Protein AF-A0A160PRC2-F1 (afdb_monomer_lite)

Structure (mmCIF, N/CA/C/O backbone):
data_AF-A0A160PRC2-F1
#
_entry.id   AF-A0A160PRC2-F1
#
loop_
_atom_site.group_PDB
_atom_site.id
_atom_site.type_symbol
_atom_site.label_atom_id
_atom_site.label_alt_id
_atom_site.label_comp_id
_atom_site.label_asym_id
_atom_site.label_entity_id
_atom_site.label_seq_id
_atom_site.pdbx_PDB_ins_code
_atom_site.Cartn_x
_atom_site.Cartn_y
_atom_site.Cartn_z
_atom_site.occupancy
_atom_site.B_iso_or_equiv
_atom_site.auth_seq_id
_atom_site.auth_comp_id
_atom_site.auth_asym_id
_atom_site.auth_atom_id
_atom_site.pdbx_PDB_model_num
ATOM 1 N N . MET A 1 1 ? -12.276 5.917 0.630 1.00 91.00 1 MET A N 1
ATOM 2 C CA . MET A 1 1 ? -12.049 7.249 0.018 1.00 91.00 1 MET A CA 1
ATOM 3 C C . MET A 1 1 ? -10.569 7.414 -0.283 1.00 91.00 1 MET A C 1
ATOM 5 O O . MET A 1 1 ? -9.776 7.022 0.556 1.00 91.00 1 MET A O 1
ATOM 9 N N . ARG A 1 2 ? -10.186 8.000 -1.427 1.00 90.94 2 ARG A N 1
ATOM 10 C CA . ARG A 1 2 ? -8.771 8.181 -1.804 1.00 90.94 2 ARG A CA 1
ATOM 11 C C . ARG A 1 2 ? -8.332 9.647 -1.781 1.00 90.94 2 ARG A C 1
ATOM 13 O O . ARG A 1 2 ? -8.979 10.480 -2.414 1.00 90.94 2 ARG A O 1
ATOM 20 N N . PHE A 1 3 ? -7.196 9.934 -1.147 1.00 89.31 3 PHE A N 1
ATOM 21 C CA . PHE A 1 3 ? -6.529 11.240 -1.146 1.00 89.31 3 PHE A CA 1
ATOM 22 C C . PHE A 1 3 ? -5.232 11.194 -1.960 1.00 89.31 3 PHE A C 1
ATOM 24 O O . PHE A 1 3 ? -4.475 10.226 -1.913 1.00 89.31 3 PHE A O 1
ATOM 31 N N . ASN A 1 4 ? -4.969 12.262 -2.716 1.00 85.81 4 ASN A N 1
ATOM 32 C CA . ASN A 1 4 ? -3.775 12.396 -3.552 1.00 85.81 4 ASN A CA 1
ATOM 33 C C . ASN A 1 4 ? -2.859 13.487 -2.985 1.00 85.81 4 ASN A C 1
ATOM 35 O O . ASN A 1 4 ? -2.924 14.635 -3.427 1.00 85.81 4 ASN A O 1
ATOM 39 N N . LEU A 1 5 ? -2.000 13.127 -2.032 1.00 80.31 5 LEU A N 1
ATOM 40 C CA . LEU A 1 5 ? -1.108 14.077 -1.355 1.00 80.31 5 LEU A CA 1
ATOM 41 C C . LEU A 1 5 ? 0.121 14.414 -2.207 1.00 80.31 5 LEU A C 1
ATOM 43 O O . LEU A 1 5 ? 0.440 15.584 -2.395 1.00 80.31 5 LEU A O 1
ATOM 47 N N . LYS A 1 6 ? 0.684 13.425 -2.913 1.00 66.88 6 LYS A N 1
ATOM 48 C CA . LYS A 1 6 ? 1.825 13.619 -3.833 1.00 66.88 6 LYS A CA 1
ATOM 49 C C . LYS A 1 6 ? 1.570 14.621 -4.973 1.00 66.88 6 LYS A C 1
ATOM 51 O O . LYS A 1 6 ? 2.491 15.029 -5.676 1.00 66.88 6 LYS A O 1
ATOM 56 N N . ARG A 1 7 ? 0.310 14.978 -5.238 1.00 62.06 7 ARG A N 1
ATOM 57 C CA . ARG A 1 7 ? -0.073 15.885 -6.335 1.00 62.06 7 ARG A CA 1
ATOM 58 C C . ARG A 1 7 ? -0.487 17.277 -5.857 1.00 62.06 7 ARG A C 1
ATOM 60 O O . ARG A 1 7 ? -1.043 18.022 -6.659 1.00 62.06 7 ARG A O 1
ATOM 67 N N . GLY A 1 8 ? -0.219 17.625 -4.596 1.00 53.12 8 GLY A N 1
ATOM 68 C CA . GLY A 1 8 ? -0.554 18.942 -4.047 1.00 53.12 8 GLY A CA 1
ATOM 69 C C . GLY A 1 8 ? -2.063 19.171 -3.935 1.00 53.12 8 GLY A C 1
ATOM 70 O O . GLY A 1 8 ? -2.538 20.276 -4.190 1.00 53.12 8 GLY A O 1
ATOM 71 N N . GLY A 1 9 ? -2.830 18.119 -3.623 1.00 53.28 9 GLY A N 1
ATOM 72 C CA . GLY A 1 9 ? -4.262 18.240 -3.358 1.00 53.28 9 GLY A CA 1
ATOM 73 C C . GLY A 1 9 ? -4.510 19.188 -2.185 1.00 53.28 9 GLY A C 1
ATOM 74 O O . GLY A 1 9 ? -3.914 19.036 -1.128 1.00 53.28 9 GLY A O 1
ATOM 75 N N . SER A 1 10 ? -5.387 20.168 -2.383 1.00 46.59 10 SER A N 1
ATOM 76 C CA . SER A 1 10 ? -5.630 21.321 -1.506 1.00 46.59 10 SER A CA 1
ATOM 77 C C . SER A 1 10 ? -6.366 21.022 -0.190 1.00 46.59 10 SER A C 1
ATOM 79 O O . SER A 1 10 ? -6.935 21.941 0.391 1.00 46.59 10 SER A O 1
ATOM 81 N N . ALA A 1 11 ? -6.429 19.764 0.243 1.00 55.97 11 ALA A N 1
ATOM 82 C CA . ALA A 1 11 ? -7.009 19.404 1.532 1.00 55.97 11 ALA A CA 1
ATOM 83 C C . ALA A 1 11 ? -5.885 19.420 2.569 1.00 55.97 11 ALA A C 1
ATOM 85 O O . ALA A 1 11 ? -4.895 18.705 2.407 1.00 55.97 11 ALA A O 1
ATOM 86 N N . GLY A 1 12 ? -6.016 20.258 3.597 1.00 66.38 12 GLY A N 1
ATOM 87 C CA . GLY A 1 12 ? -5.079 20.239 4.716 1.00 66.38 12 GLY A CA 1
ATOM 88 C C . GLY A 1 12 ? -5.123 18.894 5.447 1.00 66.38 12 GLY A C 1
ATOM 89 O O . GLY A 1 12 ? -6.077 18.128 5.313 1.00 66.38 12 GLY A O 1
ATOM 90 N N . LEU A 1 13 ? -4.099 18.621 6.253 1.00 69.31 13 LEU A N 1
ATOM 91 C CA . LEU A 1 13 ? -4.059 17.482 7.181 1.00 69.31 13 LEU A CA 1
ATOM 92 C C . LEU A 1 13 ? -5.339 17.382 8.038 1.00 69.31 13 LEU A C 1
ATOM 94 O O . LEU A 1 13 ? -5.906 16.300 8.179 1.00 69.31 13 LEU A O 1
ATOM 98 N N . ASP A 1 14 ? -5.846 18.524 8.507 1.00 71.69 14 ASP A N 1
ATOM 99 C CA . ASP A 1 14 ? -7.080 18.610 9.299 1.00 71.69 14 ASP A CA 1
ATOM 100 C C . ASP A 1 14 ? -8.332 18.199 8.499 1.00 71.69 14 ASP A C 1
ATOM 102 O O . ASP A 1 14 ? -9.224 17.518 9.016 1.00 71.69 14 ASP A O 1
ATOM 106 N N . ASP A 1 15 ? -8.397 18.571 7.215 1.00 84.12 15 ASP A N 1
ATOM 107 C CA . ASP A 1 15 ? -9.493 18.168 6.328 1.00 84.12 15 ASP A CA 1
ATOM 108 C C . ASP A 1 15 ? -9.444 16.663 6.051 1.00 84.12 15 ASP A C 1
ATOM 110 O O . ASP A 1 15 ? -10.489 16.011 5.985 1.00 84.12 15 ASP A O 1
ATOM 114 N N . LEU A 1 16 ? -8.235 16.107 5.905 1.00 86.88 16 LEU A N 1
ATOM 115 C CA . LEU A 1 16 ? -8.024 14.675 5.718 1.00 86.88 16 LEU A CA 1
ATOM 116 C C . LEU A 1 16 ? -8.547 13.887 6.918 1.00 86.88 16 LEU A C 1
ATOM 118 O O . LEU A 1 16 ? -9.334 12.961 6.725 1.00 86.88 16 LEU A O 1
ATOM 122 N N . GLU A 1 17 ? -8.165 14.266 8.139 1.00 90.38 17 GLU A N 1
ATOM 123 C CA . GLU A 1 17 ? -8.609 13.566 9.343 1.00 90.38 17 GLU A CA 1
ATOM 124 C C . GLU A 1 17 ? -10.132 13.642 9.514 1.00 90.38 17 GLU A C 1
ATOM 126 O O . GLU A 1 17 ? -10.803 12.613 9.649 1.00 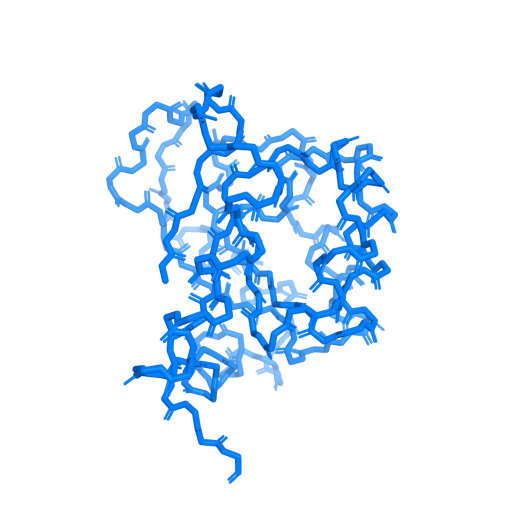90.38 17 GLU A O 1
ATOM 131 N N . SER A 1 18 ? -10.691 14.854 9.467 1.00 92.06 18 SER A N 1
ATOM 132 C CA . SER A 1 18 ? -12.126 15.084 9.657 1.00 92.06 18 SER A CA 1
ATOM 133 C C . SER A 1 18 ? -12.965 14.311 8.635 1.00 92.06 18 SER A C 1
ATOM 135 O O . SER A 1 18 ? -13.944 13.641 8.984 1.00 92.06 18 SER A O 1
ATOM 137 N N . LEU A 1 19 ? -12.558 14.344 7.362 1.00 93.00 19 LEU A N 1
ATOM 138 C CA . LEU A 1 19 ? -13.275 13.663 6.292 1.00 93.00 19 LEU A CA 1
ATOM 139 C C . LEU A 1 19 ? -13.122 12.140 6.372 1.00 93.00 19 LEU A C 1
ATOM 141 O O . LEU A 1 19 ? -14.112 11.432 6.177 1.00 93.00 19 LEU A O 1
ATOM 145 N N . ALA A 1 20 ? -11.924 11.642 6.694 1.00 94.00 20 ALA A N 1
ATOM 146 C CA . ALA A 1 20 ? -11.665 10.219 6.896 1.00 94.00 20 ALA A CA 1
ATOM 147 C C . ALA A 1 20 ? -12.566 9.637 7.991 1.00 94.00 20 ALA A C 1
ATOM 149 O O . ALA A 1 20 ? -13.265 8.653 7.748 1.00 94.00 20 ALA A O 1
ATOM 150 N N . ARG A 1 21 ? -12.611 10.281 9.167 1.00 94.88 21 ARG A N 1
ATOM 151 C CA . ARG A 1 21 ? -13.462 9.847 10.287 1.00 94.88 21 ARG A CA 1
ATOM 152 C C . ARG A 1 21 ? -14.934 9.866 9.908 1.00 94.88 21 ARG A C 1
ATOM 154 O O . ARG A 1 21 ? -15.618 8.860 10.038 1.00 94.88 21 ARG A O 1
ATOM 161 N N . ARG A 1 22 ? -15.409 10.980 9.347 1.00 95.44 22 ARG A N 1
ATOM 162 C CA . ARG A 1 22 ? -16.820 11.125 8.977 1.00 95.44 22 ARG A CA 1
ATOM 163 C C . ARG A 1 22 ? -17.268 10.083 7.952 1.00 95.44 22 ARG A C 1
ATOM 165 O O . ARG A 1 22 ? -18.389 9.589 8.033 1.00 95.44 22 ARG A O 1
ATOM 172 N N . VAL A 1 23 ? -16.436 9.775 6.960 1.00 94.94 23 VAL A N 1
ATOM 173 C CA . VAL A 1 23 ? -16.774 8.777 5.938 1.00 94.94 23 VAL A CA 1
ATOM 174 C C . VAL A 1 23 ? -16.711 7.360 6.485 1.00 94.94 23 VAL A C 1
ATOM 176 O O . VAL A 1 23 ? -17.571 6.548 6.142 1.00 94.94 23 VAL A O 1
ATOM 179 N N . HIS A 1 24 ? -15.767 7.084 7.377 1.00 95.19 24 HIS A N 1
ATOM 180 C CA . HIS A 1 24 ? -15.754 5.827 8.100 1.00 95.19 24 HIS A CA 1
ATOM 181 C C . HIS A 1 24 ? -17.015 5.664 8.970 1.00 95.19 24 HIS A C 1
ATOM 183 O O . HIS A 1 24 ? -17.685 4.644 8.877 1.00 95.19 24 HIS A O 1
ATOM 189 N N . ASP A 1 25 ? -17.419 6.685 9.727 1.00 95.38 25 ASP A N 1
ATOM 190 C CA . ASP A 1 25 ? -18.610 6.623 10.588 1.00 95.38 25 ASP A CA 1
ATOM 191 C C . ASP A 1 25 ? -19.916 6.445 9.795 1.00 95.38 25 ASP A C 1
ATOM 193 O O . ASP A 1 25 ? -20.841 5.774 10.248 1.00 95.38 25 ASP A O 1
ATOM 197 N N . LEU A 1 26 ? -20.013 7.052 8.607 1.00 96.31 26 LEU A N 1
ATOM 198 C CA . LEU A 1 26 ? -21.226 7.005 7.784 1.00 96.31 26 LEU A CA 1
ATOM 199 C C . LEU A 1 26 ? -21.335 5.750 6.913 1.00 96.31 26 LEU A C 1
ATOM 201 O O . LEU A 1 26 ? -22.449 5.313 6.629 1.00 96.31 26 LEU A O 1
ATOM 205 N N . ALA A 1 27 ? -20.210 5.227 6.425 1.00 94.25 27 ALA A N 1
ATOM 206 C CA . ALA A 1 27 ? -20.198 4.201 5.383 1.00 94.25 27 ALA A CA 1
ATOM 207 C C . ALA A 1 27 ? -19.228 3.039 5.648 1.00 94.25 27 ALA A C 1
ATOM 209 O O . ALA A 1 27 ? -19.180 2.106 4.849 1.00 94.25 27 ALA A O 1
ATOM 210 N N . GLY A 1 28 ? -18.439 3.089 6.724 1.00 93.88 28 GLY A N 1
ATOM 211 C CA . GLY A 1 28 ? -17.406 2.096 7.029 1.00 93.88 28 GLY A CA 1
ATOM 212 C C . GLY A 1 28 ? -16.254 2.081 6.024 1.00 93.88 28 GLY A C 1
ATOM 213 O O . GLY A 1 28 ? -15.560 1.080 5.913 1.00 93.88 28 GLY A O 1
ATOM 214 N N . TRP A 1 29 ? -16.072 3.140 5.229 1.00 95.06 29 TRP A N 1
ATOM 215 C CA . TRP A 1 29 ? -15.035 3.158 4.197 1.00 95.06 29 TRP A CA 1
ATOM 216 C C . TRP A 1 29 ? -13.678 3.548 4.775 1.00 95.06 29 TRP A C 1
ATOM 218 O O . TRP A 1 29 ? -13.564 4.517 5.526 1.00 95.06 29 TRP A O 1
ATOM 228 N N . HIS A 1 30 ? -12.635 2.860 4.324 1.00 95.62 30 HIS A N 1
ATOM 229 C CA . HIS A 1 30 ? -11.249 3.185 4.636 1.00 95.62 30 HIS A CA 1
ATOM 230 C C . HIS A 1 30 ? -10.752 4.431 3.902 1.00 95.62 30 HIS A C 1
ATOM 232 O O . HIS A 1 30 ? -11.290 4.850 2.870 1.00 95.62 30 HIS A O 1
ATOM 238 N N . THR A 1 31 ? -9.655 4.982 4.403 1.00 95.69 31 THR A N 1
ATOM 239 C CA . THR A 1 31 ? -8.870 6.026 3.748 1.00 95.69 31 THR A CA 1
ATOM 240 C C . THR A 1 31 ? -7.725 5.401 2.956 1.00 95.69 31 THR A C 1
ATOM 242 O O . THR A 1 31 ? -6.992 4.551 3.443 1.00 95.69 31 THR A O 1
ATOM 245 N N . GLU A 1 32 ? -7.557 5.816 1.711 1.00 96.19 32 GLU A N 1
ATOM 246 C CA . GLU A 1 32 ? -6.485 5.376 0.821 1.00 96.19 32 GLU A CA 1
ATOM 247 C C . GLU A 1 32 ? -5.606 6.567 0.452 1.00 96.19 32 GLU A C 1
ATOM 249 O O . GLU A 1 32 ? -6.118 7.626 0.076 1.00 96.19 32 GLU A O 1
ATOM 254 N N . LEU A 1 33 ? -4.290 6.402 0.557 1.00 94.75 33 LEU A N 1
ATOM 255 C CA . LEU A 1 33 ? -3.324 7.476 0.370 1.00 94.75 33 LEU A CA 1
ATOM 256 C C . LEU A 1 33 ? -2.397 7.191 -0.804 1.00 94.75 33 LEU A C 1
ATOM 258 O O . LEU A 1 33 ? -1.600 6.254 -0.786 1.00 94.75 33 LEU A O 1
ATOM 262 N N . TYR A 1 34 ? -2.440 8.089 -1.785 1.00 92.88 34 TYR A N 1
ATOM 263 C CA . TYR A 1 34 ? -1.387 8.240 -2.778 1.00 92.88 34 TYR A CA 1
ATOM 264 C C . TYR A 1 34 ? -0.404 9.318 -2.299 1.00 92.88 34 TYR A C 1
ATOM 266 O O . TYR A 1 34 ? -0.634 10.523 -2.475 1.00 92.88 34 TYR A O 1
ATOM 274 N N . VAL A 1 35 ? 0.680 8.874 -1.664 1.00 91.00 35 VAL A N 1
ATOM 275 C CA . VAL A 1 35 ? 1.679 9.710 -0.984 1.00 91.00 35 VAL A CA 1
ATOM 276 C C . VAL A 1 35 ? 3.089 9.181 -1.252 1.00 91.00 35 VAL A C 1
ATOM 278 O O . VAL A 1 35 ? 3.275 7.996 -1.524 1.00 91.00 35 VAL A O 1
ATOM 281 N N . ASP A 1 36 ? 4.081 10.068 -1.234 1.00 91.75 36 ASP A N 1
ATOM 282 C CA . ASP A 1 36 ? 5.487 9.672 -1.238 1.00 91.75 36 ASP A CA 1
ATOM 283 C C . ASP A 1 36 ? 5.903 9.304 0.191 1.00 91.75 36 ASP A C 1
ATOM 285 O O . ASP A 1 36 ? 5.695 10.097 1.106 1.00 91.75 36 ASP A O 1
ATOM 289 N N . ALA A 1 37 ? 6.477 8.118 0.412 1.00 90.81 37 ALA A N 1
ATOM 290 C CA . ALA A 1 37 ? 6.735 7.639 1.769 1.00 90.81 37 ALA A CA 1
ATOM 291 C C . ALA A 1 37 ? 7.675 8.543 2.585 1.00 90.81 37 ALA A C 1
ATOM 293 O O . ALA A 1 37 ? 7.671 8.477 3.810 1.00 90.81 37 ALA A O 1
ATOM 294 N N . ARG A 1 38 ? 8.455 9.407 1.927 1.00 92.69 38 ARG A N 1
ATOM 295 C CA . ARG A 1 38 ? 9.309 10.404 2.593 1.00 92.69 38 ARG A CA 1
ATOM 296 C C . ARG A 1 38 ? 8.520 11.460 3.370 1.00 92.69 38 ARG A C 1
ATOM 298 O O . ARG A 1 38 ? 9.089 12.119 4.226 1.00 92.69 38 ARG A O 1
ATOM 305 N N . GLU A 1 39 ? 7.233 11.620 3.074 1.00 91.50 39 GLU A N 1
ATOM 306 C CA . GLU A 1 39 ? 6.333 12.548 3.766 1.00 91.50 39 GLU A CA 1
ATOM 307 C C . GLU A 1 39 ? 5.603 11.877 4.948 1.00 91.50 39 GLU A C 1
ATOM 309 O O . GLU A 1 39 ? 4.890 12.545 5.690 1.00 91.50 39 GLU A O 1
ATOM 314 N N . LEU A 1 40 ? 5.751 10.558 5.148 1.00 92.88 40 LEU A N 1
ATOM 315 C CA . LEU A 1 40 ? 4.964 9.819 6.145 1.00 92.88 40 LEU A CA 1
ATOM 316 C C . LEU A 1 40 ? 5.322 10.161 7.591 1.00 92.88 40 LEU A C 1
ATOM 318 O O . LEU A 1 40 ? 4.437 10.074 8.437 1.00 92.88 40 LEU A O 1
ATOM 322 N N . ASP A 1 41 ? 6.563 10.569 7.872 1.00 91.62 41 ASP A N 1
ATOM 323 C CA . ASP A 1 41 ? 6.989 10.934 9.231 1.00 91.62 41 ASP A CA 1
ATOM 324 C C . ASP A 1 41 ? 6.115 12.063 9.812 1.00 91.62 41 ASP A C 1
ATOM 326 O O . ASP A 1 41 ? 5.754 12.041 10.986 1.00 91.62 41 ASP A O 1
ATOM 330 N N . GLU A 1 42 ? 5.717 13.032 8.982 1.00 89.62 42 GLU A N 1
ATOM 331 C CA . GLU A 1 42 ? 4.867 14.154 9.403 1.00 89.62 42 GLU A CA 1
ATOM 332 C C . GLU A 1 42 ? 3.399 13.744 9.597 1.00 89.62 42 GLU A C 1
ATOM 334 O O . GLU A 1 42 ? 2.670 14.371 10.365 1.00 89.62 42 GLU A O 1
ATOM 339 N N . LEU A 1 43 ? 2.960 12.684 8.912 1.00 90.94 43 LEU A N 1
ATOM 340 C CA . LEU A 1 43 ? 1.576 12.205 8.929 1.00 90.94 43 LEU A CA 1
ATOM 341 C C . LEU A 1 43 ? 1.345 11.100 9.971 1.00 90.94 43 LEU A C 1
ATOM 343 O O . LEU A 1 43 ? 0.195 10.795 10.285 1.00 90.94 43 LEU A O 1
ATOM 347 N N . GLU A 1 44 ? 2.411 10.495 10.500 1.00 93.25 44 GLU A N 1
ATOM 348 C CA . GLU A 1 44 ? 2.377 9.229 11.239 1.00 93.25 44 GLU A CA 1
ATOM 349 C C . GLU A 1 44 ? 1.336 9.210 12.365 1.00 93.25 44 GLU A C 1
ATOM 351 O O . GLU A 1 44 ? 0.460 8.344 12.390 1.00 93.25 44 GLU A O 1
ATOM 356 N N . SER A 1 45 ? 1.366 10.213 13.245 1.00 93.75 45 SER A N 1
ATOM 357 C CA . SER A 1 45 ? 0.439 10.314 14.380 1.00 93.75 45 SER A CA 1
ATOM 358 C C . SER A 1 45 ? -1.025 10.400 13.944 1.00 93.75 45 SER A C 1
ATOM 360 O O . SER A 1 45 ? -1.898 9.782 14.556 1.00 93.75 45 SER A O 1
ATOM 362 N N . THR A 1 46 ? -1.292 11.129 12.858 1.00 93.00 46 THR A N 1
ATOM 363 C CA . THR A 1 46 ? -2.638 11.275 12.302 1.00 93.00 46 THR A CA 1
ATOM 364 C C . THR A 1 46 ? -3.095 9.945 11.721 1.00 93.00 46 THR A C 1
ATOM 366 O O . THR A 1 46 ? -4.175 9.474 12.069 1.00 93.00 46 THR A O 1
ATOM 369 N N . LEU A 1 47 ? -2.264 9.303 10.893 1.00 95.12 47 LEU A N 1
ATOM 370 C CA . LEU A 1 47 ? -2.617 8.061 10.203 1.00 95.12 47 LEU A CA 1
ATOM 371 C C . LEU A 1 47 ? -2.867 6.902 11.166 1.00 95.12 47 LEU A C 1
ATOM 373 O O . LEU A 1 47 ? -3.827 6.164 10.965 1.00 95.12 47 LEU A O 1
ATOM 377 N N . ILE A 1 48 ? -2.068 6.784 12.228 1.00 96.12 48 ILE A N 1
ATOM 378 C CA . ILE A 1 48 ? -2.264 5.773 13.281 1.00 96.12 48 ILE A CA 1
ATOM 379 C C . ILE A 1 48 ? -3.593 5.987 14.021 1.00 96.12 48 ILE A C 1
ATOM 381 O O . ILE A 1 48 ? -4.227 5.032 14.459 1.00 96.12 48 ILE A O 1
ATOM 385 N N .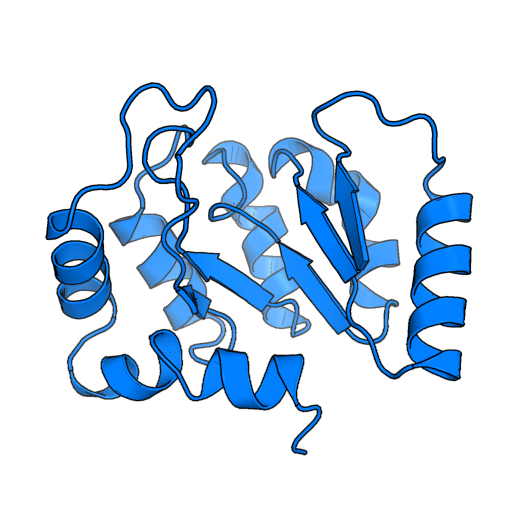 SER A 1 49 ? -4.048 7.235 14.155 1.00 95.31 49 SER A N 1
ATOM 386 C CA . SER A 1 49 ? -5.301 7.553 14.852 1.00 95.31 49 SER A CA 1
ATOM 387 C C . SER A 1 49 ? -6.569 7.339 14.009 1.00 95.31 49 SER A C 1
ATOM 389 O O . SER A 1 49 ? -7.687 7.472 14.530 1.00 95.31 49 SER A O 1
ATOM 391 N N . LEU A 1 50 ? -6.418 7.088 12.704 1.00 95.38 50 LEU A N 1
ATOM 392 C CA . LEU A 1 50 ? -7.530 6.868 11.784 1.00 95.38 50 LEU A CA 1
ATOM 393 C C . LEU A 1 50 ? -8.014 5.412 11.846 1.00 95.38 50 LEU A C 1
ATOM 395 O O . LEU A 1 50 ? -7.220 4.503 12.060 1.00 95.38 50 LEU A O 1
ATOM 399 N N . PRO A 1 51 ? -9.315 5.168 11.621 1.00 94.31 51 PRO A N 1
ATOM 400 C CA . PRO A 1 51 ? -9.906 3.850 11.853 1.00 94.31 51 PRO A CA 1
ATOM 401 C C . PRO A 1 51 ? -9.473 2.775 10.844 1.00 94.31 51 PRO A C 1
ATOM 403 O O . PRO A 1 51 ? -9.368 1.609 11.205 1.00 94.31 51 PRO A O 1
ATOM 406 N N . ALA A 1 52 ? -9.234 3.149 9.584 1.00 95.88 52 ALA A N 1
ATOM 407 C CA . ALA A 1 52 ? -8.797 2.230 8.536 1.00 95.88 52 ALA A CA 1
ATOM 408 C C . ALA A 1 52 ? -8.041 2.999 7.446 1.00 95.88 52 ALA A C 1
ATOM 410 O O . ALA A 1 52 ? -8.595 3.916 6.829 1.00 95.88 52 ALA A O 1
ATOM 411 N N . VAL A 1 53 ? -6.780 2.631 7.201 1.00 97.81 53 VAL A N 1
ATOM 412 C CA . VAL A 1 53 ? -5.896 3.324 6.252 1.00 97.81 53 VAL A CA 1
ATOM 413 C C . VAL A 1 53 ? -5.163 2.329 5.361 1.00 97.81 53 VAL A C 1
ATOM 415 O O . VAL A 1 53 ? -4.721 1.275 5.816 1.00 97.81 53 VAL A O 1
ATOM 418 N N . SER A 1 54 ? -5.008 2.689 4.087 1.00 98.25 54 SER A N 1
ATOM 419 C CA . SER A 1 54 ? -4.124 2.006 3.145 1.00 98.25 54 SER A CA 1
ATOM 420 C C . SER A 1 54 ? -3.205 2.980 2.407 1.00 98.25 54 SER A C 1
ATOM 422 O O . SER A 1 54 ? -3.605 4.104 2.096 1.00 98.25 54 SER A O 1
ATOM 424 N N . ILE A 1 55 ? -1.980 2.544 2.113 1.00 98.12 55 ILE A N 1
ATOM 425 C CA . ILE A 1 55 ? -0.976 3.299 1.353 1.00 98.12 55 ILE A CA 1
ATOM 426 C C . ILE A 1 55 ? -0.758 2.640 -0.009 1.00 98.12 55 ILE A C 1
ATOM 428 O O . ILE A 1 55 ? -0.510 1.435 -0.109 1.00 98.12 55 ILE A O 1
ATOM 432 N N . ASP A 1 56 ? -0.834 3.442 -1.068 1.00 97.38 56 ASP A N 1
ATOM 433 C CA . ASP A 1 56 ? -0.635 2.976 -2.434 1.00 97.38 56 ASP A CA 1
ATOM 434 C C . ASP A 1 56 ? 0.846 2.714 -2.759 1.00 97.38 56 ASP A C 1
ATOM 436 O O . ASP A 1 56 ? 1.764 3.348 -2.234 1.00 97.38 56 ASP A O 1
ATOM 440 N N . HIS A 1 57 ? 1.064 1.814 -3.719 1.00 97.44 57 HIS A N 1
ATOM 441 C CA . HIS A 1 57 ? 2.327 1.626 -4.438 1.00 97.44 57 HIS A CA 1
ATOM 442 C C . HIS A 1 57 ? 3.565 1.437 -3.555 1.00 97.44 57 HIS A C 1
ATOM 444 O O . HIS A 1 57 ? 4.615 2.028 -3.820 1.00 97.44 57 HIS A O 1
ATOM 450 N N . LEU A 1 58 ? 3.441 0.633 -2.495 1.00 98.00 58 LEU A N 1
ATOM 451 C CA . LEU A 1 58 ? 4.535 0.332 -1.563 1.00 98.00 58 LEU A CA 1
ATOM 452 C C . LEU A 1 58 ? 5.195 1.585 -0.945 1.00 98.00 58 LEU A C 1
ATOM 454 O O . LEU A 1 58 ? 6.366 1.551 -0.575 1.00 98.00 58 LEU A O 1
ATOM 458 N N . GLY A 1 59 ? 4.486 2.718 -0.890 1.00 95.69 59 GLY A N 1
ATOM 459 C CA . GLY A 1 59 ? 5.054 3.986 -0.424 1.00 95.69 59 GLY A CA 1
ATOM 460 C C . GLY A 1 59 ? 5.995 4.679 -1.424 1.00 95.69 59 GLY A C 1
ATOM 461 O O . GLY A 1 59 ? 6.572 5.718 -1.122 1.00 95.69 59 GLY A O 1
ATOM 462 N N . MET A 1 60 ? 6.132 4.162 -2.645 1.00 95.62 60 MET A N 1
ATOM 463 C CA . MET A 1 60 ? 6.823 4.767 -3.793 1.00 95.62 60 MET A CA 1
ATOM 464 C C . MET A 1 60 ? 8.333 5.019 -3.694 1.00 95.62 60 MET A C 1
ATOM 466 O O . MET A 1 60 ? 8.952 5.098 -4.750 1.00 95.62 60 MET A O 1
ATOM 470 N N . HIS A 1 61 ? 8.939 5.188 -2.519 1.00 96.31 61 HIS A N 1
ATOM 471 C CA . HIS A 1 61 ? 10.345 5.586 -2.392 1.00 96.31 61 HIS A CA 1
ATOM 472 C C . HIS A 1 61 ? 11.042 4.860 -1.239 1.00 96.31 61 HIS A C 1
ATOM 474 O O . HIS A 1 61 ? 10.525 4.819 -0.124 1.00 96.31 61 HIS A O 1
ATOM 480 N N . ARG A 1 62 ? 12.251 4.337 -1.489 1.00 96.44 62 ARG A N 1
ATOM 481 C CA . ARG A 1 62 ? 13.023 3.556 -0.503 1.00 96.44 62 ARG A CA 1
ATOM 482 C C . ARG A 1 62 ? 13.276 4.310 0.805 1.00 96.44 62 ARG A C 1
ATOM 484 O O . ARG A 1 62 ? 13.151 3.721 1.871 1.00 96.44 62 ARG A O 1
ATOM 491 N N . ASP A 1 63 ? 13.609 5.595 0.721 1.00 96.44 63 ASP A N 1
ATOM 492 C CA . ASP A 1 63 ? 13.925 6.430 1.892 1.00 96.44 63 ASP A CA 1
ATOM 493 C C . ASP A 1 63 ? 12.792 6.509 2.928 1.00 96.44 63 ASP A C 1
ATOM 495 O O . ASP A 1 63 ? 13.063 6.706 4.106 1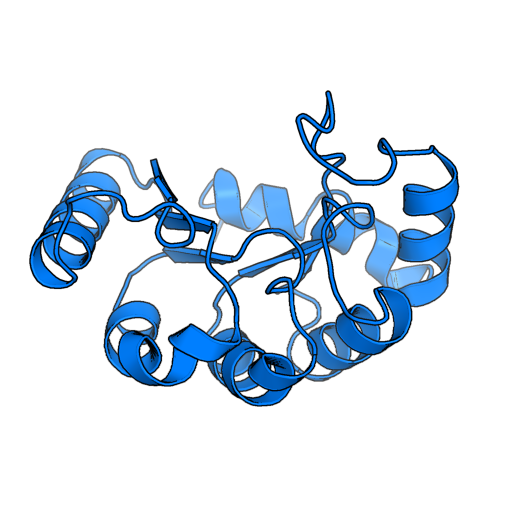.00 96.44 63 ASP A O 1
ATOM 499 N N . GLY A 1 64 ? 11.535 6.323 2.512 1.00 95.44 64 GLY A N 1
ATOM 500 C CA . GLY A 1 64 ? 10.386 6.324 3.418 1.00 95.44 64 GLY A CA 1
ATOM 501 C C . GLY A 1 64 ? 10.010 4.945 3.968 1.00 95.44 64 GLY A C 1
ATOM 502 O O . GLY A 1 64 ? 9.049 4.835 4.727 1.00 95.44 64 GLY A O 1
ATOM 503 N N . LEU A 1 65 ? 10.746 3.885 3.610 1.00 97.75 65 LEU A N 1
ATOM 504 C CA . LEU A 1 65 ? 10.461 2.527 4.077 1.00 97.75 65 LEU A CA 1
ATOM 505 C C . LEU A 1 65 ? 10.428 2.421 5.614 1.00 97.75 65 LEU A C 1
ATOM 507 O O . LEU A 1 65 ? 9.482 1.822 6.117 1.00 97.75 65 LEU A O 1
ATOM 511 N N . PRO A 1 66 ? 11.358 3.017 6.390 1.00 98.06 66 PRO A N 1
ATOM 512 C CA . PRO A 1 66 ? 11.283 2.947 7.849 1.00 98.06 66 PRO A CA 1
ATOM 513 C C . PRO A 1 66 ? 9.989 3.535 8.427 1.00 98.06 66 PRO A C 1
ATOM 515 O O . PRO A 1 66 ? 9.440 2.974 9.369 1.00 98.06 66 PRO A O 1
ATOM 518 N N . ALA A 1 67 ? 9.490 4.641 7.865 1.00 97.88 67 ALA A N 1
ATOM 519 C CA . ALA A 1 67 ? 8.229 5.254 8.283 1.00 97.88 67 ALA A CA 1
ATOM 520 C C . ALA A 1 67 ? 7.027 4.379 7.904 1.00 97.88 67 ALA A C 1
ATOM 522 O O . ALA A 1 67 ? 6.142 4.137 8.722 1.00 97.88 67 ALA A O 1
ATOM 523 N N . LEU A 1 68 ? 7.037 3.830 6.686 1.00 98.50 68 LEU A N 1
ATOM 524 C CA . LEU A 1 68 ? 6.015 2.893 6.227 1.00 98.50 68 LEU A CA 1
ATOM 525 C C . LEU A 1 68 ? 5.908 1.667 7.144 1.00 98.50 68 LEU A C 1
ATOM 527 O O . LEU A 1 68 ? 4.800 1.275 7.493 1.00 98.50 68 LEU A O 1
ATOM 531 N N . LEU A 1 69 ? 7.034 1.079 7.557 1.00 98.69 69 LEU A N 1
ATOM 532 C CA . LEU A 1 69 ? 7.028 -0.100 8.428 1.00 98.69 69 LEU A CA 1
ATOM 533 C C . LEU A 1 69 ? 6.444 0.201 9.817 1.00 98.69 69 LEU A C 1
ATOM 535 O O . LEU A 1 69 ? 5.666 -0.607 10.310 1.00 98.69 69 LEU A O 1
ATOM 539 N N . ARG A 1 70 ? 6.710 1.378 10.404 1.00 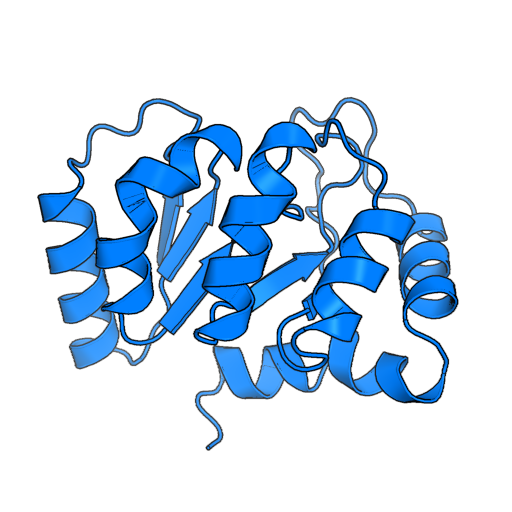98.50 70 ARG A N 1
ATOM 540 C CA . ARG A 1 70 ? 6.058 1.793 11.665 1.00 98.50 70 ARG A CA 1
ATOM 541 C C . ARG A 1 70 ? 4.544 1.935 11.522 1.00 98.50 70 ARG A C 1
ATOM 543 O O . ARG A 1 70 ? 3.797 1.606 12.438 1.00 98.50 70 ARG A O 1
ATOM 550 N N . LEU A 1 71 ? 4.063 2.389 10.365 1.00 98.62 71 LEU A N 1
ATOM 551 C CA . LEU A 1 71 ? 2.625 2.413 10.087 1.00 98.62 71 LEU A CA 1
ATOM 552 C C . LEU A 1 71 ? 2.055 0.995 9.959 1.00 98.62 71 LEU A C 1
ATOM 554 O O . LEU A 1 71 ? 0.988 0.715 10.500 1.00 98.62 71 LEU A O 1
ATOM 558 N N . VAL A 1 72 ? 2.775 0.088 9.298 1.00 98.75 72 VAL A N 1
ATOM 559 C CA . VAL A 1 72 ? 2.383 -1.327 9.207 1.00 98.75 72 VAL A CA 1
ATOM 560 C C . VAL A 1 72 ? 2.290 -1.972 10.594 1.00 98.75 72 VAL A C 1
ATOM 562 O O . VAL A 1 72 ? 1.301 -2.645 10.869 1.00 98.75 72 VAL A O 1
ATOM 565 N N . GLU A 1 73 ? 3.231 -1.694 11.504 1.00 98.38 73 GLU A N 1
ATOM 566 C CA . GLU A 1 73 ? 3.168 -2.144 12.910 1.00 98.38 73 GLU A CA 1
ATOM 567 C C . GLU A 1 73 ? 1.881 -1.695 13.627 1.00 98.38 73 GLU A C 1
ATOM 569 O O . GLU A 1 73 ? 1.428 -2.349 14.565 1.00 98.38 73 GLU A O 1
ATOM 574 N N . ASN A 1 74 ? 1.270 -0.597 13.173 1.00 98.25 74 ASN A N 1
ATOM 575 C CA . ASN A 1 74 ? 0.024 -0.043 13.704 1.00 98.25 74 ASN A CA 1
ATOM 576 C C . ASN A 1 74 ? -1.215 -0.430 12.870 1.00 98.25 74 ASN A C 1
ATOM 578 O O . ASN A 1 74 ? -2.275 0.179 13.008 1.00 98.25 74 ASN A O 1
ATOM 582 N N . GLY A 1 75 ? -1.105 -1.446 12.009 1.00 97.69 75 GLY A N 1
ATOM 583 C CA . GLY A 1 75 ? -2.228 -2.029 11.270 1.00 97.69 75 GLY A CA 1
ATOM 584 C C . GLY A 1 75 ? -2.585 -1.328 9.957 1.00 97.69 75 GLY A C 1
ATOM 585 O O . GLY A 1 75 ? -3.568 -1.712 9.313 1.00 97.69 75 GLY A O 1
ATOM 586 N N . ILE A 1 76 ? -1.803 -0.332 9.522 1.00 98.50 76 ILE A N 1
ATOM 587 C CA . ILE A 1 76 ? -2.005 0.320 8.225 1.00 98.50 76 ILE A CA 1
ATOM 588 C C . ILE A 1 76 ? -1.689 -0.671 7.101 1.00 98.50 76 ILE A C 1
ATOM 590 O O . ILE A 1 76 ? -0.658 -1.344 7.098 1.00 98.50 76 ILE A O 1
ATOM 594 N N . LYS A 1 77 ? -2.581 -0.738 6.109 1.00 98.69 77 LYS A N 1
ATOM 595 C CA . LYS A 1 77 ? -2.450 -1.645 4.966 1.00 98.69 77 LYS A CA 1
ATOM 596 C C . LYS A 1 77 ? -1.618 -1.022 3.847 1.00 98.69 77 LYS A C 1
ATOM 598 O O . LYS A 1 77 ? -1.568 0.196 3.683 1.00 98.69 77 LYS A O 1
ATOM 603 N N . VAL A 1 78 ? -0.975 -1.849 3.033 1.00 98.75 78 VAL A N 1
ATOM 604 C CA . VAL A 1 78 ? -0.095 -1.401 1.947 1.00 98.75 78 VAL A CA 1
ATOM 605 C C . VAL A 1 78 ? -0.429 -2.147 0.669 1.00 98.75 78 VAL A C 1
ATOM 607 O O . VAL A 1 78 ? -0.613 -3.362 0.669 1.00 98.75 78 VAL A O 1
ATOM 610 N N . LYS A 1 79 ? -0.477 -1.420 -0.448 1.00 98.69 79 LYS A N 1
ATOM 611 C CA . LYS A 1 79 ? -0.748 -2.017 -1.752 1.00 98.69 79 LYS A CA 1
ATOM 612 C C . LYS A 1 79 ? 0.522 -2.331 -2.539 1.00 98.69 79 LYS A C 1
ATOM 614 O O . LYS A 1 79 ? 1.228 -1.410 -2.964 1.00 98.69 79 LYS A O 1
ATOM 619 N N . ALA A 1 80 ? 0.738 -3.608 -2.845 1.00 98.44 80 ALA A N 1
ATOM 620 C CA . ALA A 1 80 ? 1.684 -4.082 -3.855 1.00 98.44 80 ALA A CA 1
ATOM 621 C C . ALA A 1 80 ? 1.124 -3.797 -5.256 1.00 98.44 80 ALA A C 1
ATOM 623 O O . ALA A 1 80 ? 0.421 -4.607 -5.852 1.00 98.44 80 ALA A O 1
ATOM 624 N N . THR A 1 81 ? 1.368 -2.578 -5.737 1.00 97.75 81 THR A N 1
ATOM 625 C CA . THR A 1 81 ? 0.798 -2.025 -6.975 1.00 97.75 81 THR A CA 1
ATOM 626 C C . THR A 1 81 ? 1.799 -1.082 -7.640 1.00 97.75 81 THR A C 1
ATOM 628 O O . THR A 1 81 ? 2.656 -0.508 -6.968 1.00 97.75 81 THR A O 1
ATOM 631 N N . GLY A 1 82 ? 1.651 -0.825 -8.942 1.00 96.69 82 GLY A N 1
ATOM 632 C CA . GLY A 1 82 ? 2.319 0.306 -9.596 1.00 96.69 82 GLY A CA 1
ATOM 633 C C . GLY A 1 82 ? 3.850 0.229 -9.617 1.00 96.69 82 GLY A C 1
ATOM 634 O O . GLY A 1 82 ? 4.514 1.256 -9.509 1.00 96.69 82 GLY A O 1
ATOM 635 N N . PHE A 1 83 ? 4.445 -0.953 -9.784 1.00 97.50 83 PHE A N 1
ATOM 636 C CA . PHE A 1 83 ? 5.908 -1.116 -9.764 1.00 97.50 83 PHE A CA 1
ATOM 637 C C . PHE A 1 83 ? 6.634 -0.270 -10.826 1.00 97.50 83 PHE A C 1
ATOM 639 O O . PHE A 1 83 ? 7.775 0.136 -10.636 1.00 97.50 83 PHE A O 1
ATOM 646 N N . GLY A 1 84 ? 5.955 0.113 -11.911 1.00 96.31 84 GLY A N 1
ATOM 647 C CA . GLY A 1 84 ? 6.491 1.044 -12.906 1.00 96.31 84 GLY A CA 1
ATOM 648 C C . GLY A 1 84 ? 6.580 2.519 -12.484 1.00 96.31 84 GLY A C 1
ATOM 649 O O . GLY A 1 84 ? 7.013 3.342 -13.292 1.00 96.31 84 GLY A O 1
ATOM 650 N N . ARG A 1 85 ? 6.148 2.902 -11.275 1.00 94.44 85 ARG A N 1
ATOM 651 C CA . ARG A 1 85 ? 6.190 4.296 -10.775 1.00 94.44 85 ARG A CA 1
ATOM 652 C C . ARG A 1 85 ? 6.882 4.460 -9.420 1.00 94.44 85 ARG A C 1
ATOM 654 O O . ARG A 1 85 ? 6.757 5.531 -8.821 1.00 94.44 85 ARG A O 1
ATOM 661 N N . VAL A 1 86 ? 7.557 3.422 -8.935 1.00 96.19 86 VAL A N 1
ATOM 662 C CA . VAL A 1 86 ? 8.260 3.441 -7.649 1.00 96.19 86 VAL A CA 1
ATOM 663 C C . VAL A 1 86 ? 9.772 3.577 -7.850 1.00 96.19 86 VAL A C 1
ATOM 665 O O . VAL A 1 86 ? 10.311 3.186 -8.881 1.00 96.19 86 VAL A O 1
ATOM 668 N N . GLU A 1 87 ? 10.447 4.139 -6.853 1.00 96.56 87 GLU A N 1
ATOM 669 C CA . GLU A 1 87 ? 11.901 4.274 -6.729 1.00 96.56 87 GLU A CA 1
ATOM 670 C C . GLU A 1 87 ? 12.372 3.429 -5.525 1.00 96.56 87 GLU A C 1
ATOM 672 O O . GLU A 1 87 ? 12.893 3.926 -4.522 1.00 96.56 87 GLU A O 1
ATOM 677 N N . LEU A 1 88 ? 12.087 2.128 -5.584 1.00 96.81 88 LEU A N 1
ATOM 678 C CA . LEU A 1 88 ? 12.464 1.108 -4.602 1.00 96.81 88 LEU A CA 1
ATOM 679 C C . LEU A 1 88 ? 12.533 -0.261 -5.287 1.00 96.81 88 LEU A C 1
ATOM 681 O O . LEU A 1 88 ? 12.155 -0.391 -6.449 1.00 96.81 88 LEU A O 1
ATOM 685 N N . ASP A 1 89 ? 13.017 -1.269 -4.566 1.00 98.25 89 ASP A N 1
ATOM 686 C CA . ASP A 1 89 ? 12.932 -2.662 -5.006 1.00 98.25 89 ASP A CA 1
ATOM 687 C C . ASP A 1 89 ? 11.627 -3.273 -4.465 1.00 98.25 89 ASP A C 1
ATOM 689 O O . ASP A 1 89 ? 11.493 -3.377 -3.241 1.00 98.25 89 ASP A O 1
ATOM 693 N N . PRO A 1 90 ? 10.655 -3.643 -5.325 1.00 98.19 90 PRO A N 1
ATOM 694 C CA . PRO A 1 90 ? 9.372 -4.152 -4.857 1.00 98.19 90 PRO A CA 1
ATOM 695 C C . PRO A 1 90 ? 9.491 -5.425 -4.022 1.00 98.19 90 PRO A C 1
ATOM 697 O O . PRO A 1 90 ? 8.790 -5.547 -3.021 1.00 98.19 90 PRO A O 1
ATOM 700 N N . ALA A 1 91 ? 10.376 -6.353 -4.396 1.00 98.50 91 ALA A N 1
ATOM 701 C CA . ALA A 1 91 ? 10.516 -7.626 -3.702 1.00 98.50 91 ALA A CA 1
ATOM 702 C C . ALA A 1 91 ? 11.072 -7.419 -2.291 1.00 98.50 91 ALA A C 1
ATOM 704 O O . ALA A 1 91 ? 10.504 -7.905 -1.315 1.00 98.50 91 ALA A O 1
ATOM 705 N N . GLU A 1 92 ? 12.141 -6.633 -2.160 1.00 98.56 92 GLU A N 1
ATOM 706 C CA . GLU A 1 92 ? 12.735 -6.337 -0.853 1.00 98.56 92 GLU A CA 1
ATOM 707 C C . GLU A 1 92 ? 11.781 -5.543 0.048 1.00 98.56 92 GLU A C 1
ATOM 709 O O . GLU A 1 92 ? 11.674 -5.824 1.242 1.00 98.56 92 GLU A O 1
ATOM 714 N N . THR A 1 93 ? 11.028 -4.590 -0.512 1.00 98.69 93 THR A N 1
ATOM 715 C CA . THR A 1 93 ? 10.018 -3.849 0.252 1.00 98.69 93 THR A CA 1
ATOM 716 C C . THR A 1 93 ? 8.863 -4.745 0.700 1.00 98.69 93 THR A C 1
ATOM 718 O O . THR A 1 93 ? 8.456 -4.661 1.858 1.00 98.69 93 THR A O 1
ATOM 721 N N . MET A 1 94 ? 8.355 -5.629 -0.164 1.00 98.75 94 MET A N 1
ATOM 722 C CA . MET A 1 94 ? 7.303 -6.578 0.213 1.00 98.75 94 MET A CA 1
ATOM 723 C C . MET A 1 94 ? 7.772 -7.528 1.315 1.00 98.75 94 MET A C 1
ATOM 725 O O . MET A 1 94 ? 7.055 -7.687 2.296 1.00 98.75 94 MET A O 1
ATOM 729 N N . LYS A 1 95 ? 8.987 -8.088 1.227 1.00 98.81 95 LYS A N 1
ATOM 730 C CA . LYS A 1 95 ? 9.555 -8.928 2.301 1.00 98.81 95 LYS A CA 1
ATOM 731 C C . LYS A 1 95 ? 9.625 -8.187 3.632 1.00 98.81 95 LYS A C 1
ATOM 733 O O . LYS A 1 95 ? 9.266 -8.752 4.659 1.00 98.81 95 LYS A O 1
ATOM 738 N N . ALA A 1 96 ? 10.059 -6.925 3.615 1.00 98.75 96 ALA A N 1
ATOM 739 C CA . ALA A 1 96 ? 10.125 -6.110 4.822 1.00 98.75 96 ALA A CA 1
ATOM 740 C C . ALA A 1 96 ? 8.735 -5.883 5.442 1.00 98.75 96 ALA A C 1
ATOM 742 O O . ALA A 1 96 ? 8.593 -6.000 6.653 1.00 98.75 96 ALA A O 1
ATOM 743 N N . ILE A 1 97 ? 7.707 -5.620 4.626 1.00 98.75 97 ILE A N 1
ATOM 744 C CA . ILE A 1 97 ? 6.318 -5.475 5.095 1.00 98.75 97 ILE A CA 1
ATOM 745 C C . ILE A 1 97 ? 5.795 -6.798 5.666 1.00 98.75 97 ILE A C 1
ATOM 747 O O . ILE A 1 97 ? 5.273 -6.814 6.776 1.00 98.75 97 ILE A O 1
ATOM 751 N N . MET A 1 98 ? 5.978 -7.905 4.941 1.00 98.62 98 MET A N 1
ATOM 752 C CA . MET A 1 98 ? 5.539 -9.241 5.364 1.00 98.62 98 MET A CA 1
ATOM 753 C C . MET A 1 98 ? 6.185 -9.674 6.686 1.00 98.62 98 MET A C 1
ATOM 755 O O . MET A 1 98 ? 5.540 -10.334 7.494 1.00 98.62 98 MET A O 1
ATOM 759 N N . ALA A 1 99 ? 7.443 -9.286 6.921 1.00 98.62 99 ALA A N 1
ATOM 760 C CA . ALA A 1 99 ? 8.149 -9.564 8.170 1.00 98.62 99 ALA A CA 1
ATOM 761 C C . ALA A 1 99 ? 7.586 -8.791 9.376 1.00 98.62 99 ALA A C 1
ATOM 763 O O . ALA A 1 99 ? 7.783 -9.225 10.510 1.00 98.62 99 ALA A O 1
ATOM 764 N N . VAL A 1 100 ? 6.910 -7.661 9.142 1.00 98.75 100 VAL A N 1
ATOM 765 C CA . VAL A 1 100 ? 6.238 -6.875 10.184 1.00 98.75 100 VAL A CA 1
ATOM 766 C C . VAL A 1 100 ? 4.816 -7.386 10.413 1.00 98.75 100 VAL A C 1
ATOM 768 O O . VAL A 1 100 ? 4.460 -7.728 11.537 1.00 98.75 100 VAL A O 1
ATOM 771 N N . ASP A 1 101 ? 4.010 -7.445 9.352 1.00 98.56 101 ASP A N 1
ATOM 772 C CA . ASP A 1 101 ? 2.636 -7.945 9.391 1.00 98.56 101 ASP A CA 1
ATOM 773 C C . ASP A 1 101 ? 2.248 -8.541 8.020 1.00 98.56 101 ASP A C 1
ATOM 775 O O . ASP A 1 101 ? 2.009 -7.793 7.063 1.00 98.56 101 ASP A O 1
ATOM 779 N N . PRO A 1 102 ? 2.121 -9.877 7.890 1.00 98.00 102 PRO A N 1
ATOM 780 C CA . PRO A 1 102 ? 1.719 -10.513 6.634 1.00 98.00 102 PRO A CA 1
ATOM 781 C C . PRO A 1 102 ? 0.270 -10.189 6.230 1.00 98.00 102 PRO A C 1
ATOM 783 O O . PRO A 1 102 ? -0.112 -10.394 5.076 1.00 98.00 102 PRO A O 1
ATOM 786 N N . THR A 1 103 ? -0.550 -9.660 7.145 1.00 98.25 103 THR A N 1
ATOM 787 C CA . THR A 1 103 ? -1.925 -9.221 6.859 1.00 98.25 103 THR A CA 1
ATOM 788 C C . THR A 1 103 ? -1.992 -7.799 6.296 1.00 98.25 103 THR A C 1
ATOM 790 O O . THR A 1 103 ? -3.074 -7.310 5.958 1.00 98.25 103 THR A O 1
ATOM 793 N N . ALA A 1 104 ? -0.861 -7.088 6.221 1.00 98.56 104 ALA A N 1
ATOM 794 C CA . ALA A 1 104 ? -0.822 -5.702 5.768 1.00 98.56 104 ALA A CA 1
ATOM 795 C C . ALA A 1 104 ? -0.804 -5.560 4.244 1.00 98.56 104 ALA 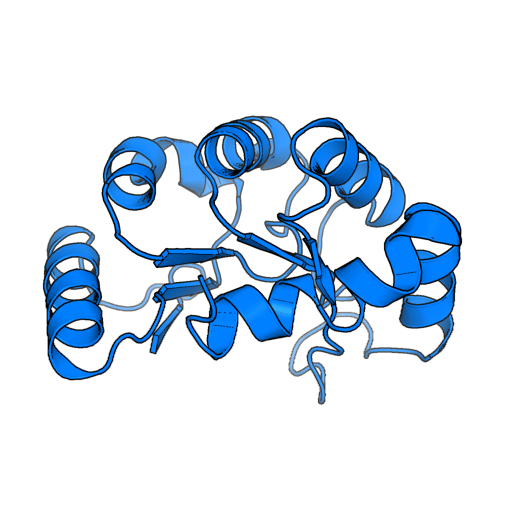A C 1
ATOM 797 O O . ALA A 1 104 ? -1.282 -4.554 3.716 1.00 98.56 104 ALA A O 1
ATOM 798 N N . LEU A 1 105 ? -0.247 -6.541 3.532 1.00 98.69 105 LEU A N 1
ATOM 799 C CA . LEU A 1 105 ? 0.005 -6.445 2.099 1.00 98.69 105 LEU A CA 1
ATOM 800 C C . LEU A 1 105 ? -1.209 -6.895 1.273 1.00 98.69 105 LEU A C 1
ATOM 802 O O . LEU A 1 105 ? -1.767 -7.967 1.501 1.00 98.69 105 LEU A O 1
ATOM 806 N N . MET A 1 106 ? -1.592 -6.089 0.284 1.00 98.69 106 MET A N 1
ATOM 807 C CA . MET A 1 106 ? -2.681 -6.376 -0.660 1.00 98.69 106 MET A CA 1
ATOM 808 C C . MET A 1 106 ? -2.213 -6.100 -2.088 1.00 98.69 106 MET A C 1
ATOM 810 O O . MET A 1 106 ? -1.613 -5.054 -2.340 1.00 98.69 106 MET A O 1
ATOM 814 N N . ILE A 1 107 ? -2.495 -6.976 -3.049 1.00 97.94 107 ILE A N 1
ATOM 815 C CA . ILE A 1 107 ? -2.104 -6.710 -4.442 1.00 97.94 107 ILE A CA 1
ATOM 816 C C . ILE A 1 107 ? -3.046 -5.747 -5.164 1.00 97.94 107 ILE A C 1
ATOM 818 O O . ILE A 1 107 ? -4.201 -5.539 -4.792 1.00 97.94 107 ILE A O 1
ATOM 822 N N . GLY A 1 108 ? -2.568 -5.234 -6.292 1.00 96.50 108 GLY A N 1
ATOM 823 C CA . GLY A 1 108 ? -3.412 -4.715 -7.356 1.00 96.50 108 GLY A CA 1
ATOM 824 C C . GLY A 1 108 ? -2.587 -4.344 -8.584 1.00 96.50 108 GLY A C 1
ATOM 825 O O . GLY A 1 108 ? -1.372 -4.171 -8.515 1.00 96.50 108 GLY A O 1
ATOM 826 N N . THR A 1 109 ? -3.248 -4.167 -9.722 1.00 96.44 109 THR A N 1
ATOM 827 C CA . THR A 1 109 ? -2.539 -3.958 -10.993 1.00 96.44 109 THR A CA 1
ATOM 828 C C . THR A 1 109 ? -2.151 -2.500 -11.252 1.00 96.44 109 THR A C 1
ATOM 830 O O . THR A 1 109 ? -1.219 -2.232 -11.999 1.00 96.44 109 THR A O 1
ATOM 833 N N . ASP A 1 110 ? -2.848 -1.527 -10.651 1.00 95.38 110 ASP A N 1
ATOM 834 C CA . ASP A 1 110 ? -2.758 -0.102 -11.031 1.00 95.38 110 ASP A CA 1
ATOM 835 C C . ASP A 1 110 ? -3.052 0.144 -12.530 1.00 95.38 110 ASP A C 1
ATOM 837 O O . ASP A 1 110 ? -2.549 1.100 -13.117 1.00 95.38 110 ASP A O 1
ATOM 841 N N . LEU A 1 111 ? -3.855 -0.701 -13.193 1.00 95.38 111 LEU A N 1
ATOM 842 C CA . LEU A 1 111 ? -4.274 -0.460 -14.580 1.00 95.38 111 LEU A CA 1
ATOM 843 C C . LEU A 1 111 ? -5.139 0.817 -14.698 1.00 95.38 111 LEU A C 1
ATOM 845 O O . LEU A 1 111 ? -5.927 1.116 -13.800 1.00 95.38 111 LEU A O 1
ATOM 849 N N . PRO A 1 112 ? -5.034 1.585 -15.804 1.00 95.56 112 PRO A N 1
ATOM 850 C CA . PRO A 1 112 ? -4.206 1.346 -16.991 1.00 95.56 112 PRO A CA 1
ATOM 851 C C . PRO A 1 112 ? -2.795 1.967 -16.879 1.00 95.56 112 PRO A C 1
ATOM 853 O O . PRO A 1 112 ? -2.239 2.450 -17.861 1.00 95.56 112 PRO A O 1
ATOM 856 N N . SER A 1 113 ? -2.234 2.031 -15.667 1.00 93.38 113 SER A N 1
ATOM 857 C CA . SER A 1 113 ? -0.863 2.469 -15.362 1.00 93.38 113 SER A CA 1
ATOM 858 C C . SER A 1 113 ? -0.538 3.881 -15.843 1.00 93.38 113 SER A C 1
ATOM 860 O O . SER A 1 113 ? 0.586 4.201 -16.235 1.00 93.38 113 SER A O 1
ATOM 862 N N . THR A 1 114 ? -1.535 4.768 -15.798 1.00 91.19 114 THR A N 1
ATOM 863 C CA . THR A 1 114 ? -1.385 6.138 -16.298 1.00 91.19 114 THR A CA 1
ATOM 864 C C . THR A 1 114 ? -0.171 6.830 -15.668 1.00 91.19 114 THR A C 1
ATOM 866 O O . THR A 1 114 ? -0.038 6.911 -14.443 1.00 91.19 114 THR A O 1
ATOM 869 N N . ARG A 1 115 ? 0.728 7.356 -16.512 1.00 87.94 115 ARG A N 1
ATOM 870 C CA . ARG A 1 115 ? 1.941 8.096 -16.105 1.00 87.94 115 ARG A CA 1
ATOM 871 C C . ARG A 1 115 ? 2.994 7.270 -15.344 1.00 87.94 115 ARG A C 1
ATOM 873 O O . ARG A 1 115 ? 3.881 7.866 -14.740 1.00 87.94 115 ARG A O 1
ATOM 880 N N . ALA A 1 116 ? 2.892 5.943 -15.310 1.00 92.62 116 ALA A N 1
ATOM 881 C CA . ALA A 1 116 ? 4.001 5.097 -14.871 1.00 92.62 116 ALA A CA 1
ATOM 882 C C . ALA A 1 116 ? 5.087 5.049 -15.964 1.00 92.62 116 ALA A C 1
ATOM 884 O O . ALA A 1 116 ? 4.782 5.239 -17.142 1.00 92.62 116 ALA A O 1
ATOM 885 N N . LYS A 1 117 ? 6.353 4.818 -15.588 1.00 95.31 117 LYS A N 1
ATOM 886 C CA . LYS A 1 117 ? 7.465 4.674 -16.548 1.00 95.31 117 LYS A CA 1
ATOM 887 C C . LYS A 1 117 ? 7.303 3.417 -17.405 1.00 95.31 117 LYS A C 1
ATOM 889 O O . LYS A 1 117 ? 7.655 3.432 -18.579 1.00 95.31 117 LYS A O 1
ATOM 894 N N . ARG A 1 118 ? 6.747 2.358 -16.812 1.00 95.38 118 ARG A N 1
ATOM 895 C CA . ARG A 1 118 ? 6.282 1.149 -17.498 1.00 95.38 118 ARG A CA 1
ATOM 896 C C . ARG A 1 118 ? 4.864 0.791 -17.041 1.00 95.38 118 ARG A C 1
ATOM 898 O O . ARG A 1 118 ? 4.523 1.105 -15.895 1.00 95.38 118 ARG A O 1
ATOM 905 N N . PRO A 1 119 ? 4.038 0.177 -17.901 1.00 96.06 119 PRO A N 1
ATOM 906 C CA . PRO A 1 119 ? 2.752 -0.359 -17.483 1.00 96.06 119 PRO A CA 1
ATOM 907 C C . PRO A 1 119 ? 2.917 -1.580 -16.566 1.00 96.06 119 PRO A C 1
ATOM 909 O O . PRO A 1 119 ? 4.021 -2.099 -16.384 1.00 96.06 119 PRO A O 1
ATOM 912 N N . PHE A 1 120 ? 1.800 -2.003 -15.979 1.00 97.50 120 PHE A N 1
ATOM 913 C CA . PHE A 1 120 ? 1.668 -3.315 -15.357 1.00 97.50 120 PHE A CA 1
ATOM 914 C C . PHE A 1 120 ? 1.936 -4.427 -16.376 1.00 97.50 120 PHE A C 1
ATOM 916 O O . PHE A 1 120 ? 1.504 -4.332 -17.528 1.00 97.50 120 PHE A O 1
ATOM 923 N N . GLU A 1 121 ? 2.613 -5.476 -15.925 1.00 96.88 121 GLU A N 1
ATOM 924 C CA . GLU A 1 121 ? 2.896 -6.689 -16.691 1.00 96.88 121 GLU A CA 1
ATOM 925 C C . GLU A 1 121 ? 2.500 -7.907 -15.850 1.00 96.88 121 GLU A C 1
ATOM 927 O O . GLU A 1 121 ? 2.621 -7.863 -14.630 1.00 96.88 121 GLU A O 1
ATOM 932 N N . ASP A 1 122 ? 2.067 -9.007 -16.472 1.00 97.50 122 ASP A N 1
ATOM 933 C CA . ASP A 1 122 ? 1.661 -10.217 -15.732 1.00 97.50 122 ASP A CA 1
ATOM 934 C C . ASP A 1 122 ? 2.796 -10.764 -14.845 1.00 97.50 122 ASP A C 1
ATOM 936 O O . ASP A 1 122 ? 2.541 -11.249 -13.746 1.00 97.50 122 ASP A O 1
ATOM 940 N N . ALA A 1 123 ? 4.053 -10.563 -15.259 1.00 97.88 123 ALA A N 1
ATOM 941 C CA . ALA A 1 123 ? 5.240 -10.888 -14.468 1.00 97.88 123 ALA A CA 1
ATOM 942 C C . ALA A 1 123 ? 5.320 -10.132 -13.124 1.00 97.88 123 ALA A C 1
ATOM 944 O O . ALA A 1 123 ? 6.026 -10.567 -12.216 1.00 97.88 123 ALA A O 1
ATOM 945 N N . ASP A 1 124 ? 4.596 -9.016 -12.957 1.00 98.19 124 ASP A N 1
ATOM 946 C CA . ASP A 1 124 ? 4.464 -8.352 -11.657 1.00 98.19 124 ASP A CA 1
ATOM 947 C C . ASP A 1 124 ? 3.691 -9.234 -10.661 1.00 98.19 124 ASP A C 1
ATOM 949 O O . ASP A 1 124 ? 3.990 -9.199 -9.469 1.00 98.19 124 ASP A O 1
ATOM 953 N N . LEU A 1 125 ? 2.726 -10.043 -11.122 1.00 98.31 125 LEU A N 1
ATOM 954 C CA . LEU A 1 125 ? 2.016 -11.007 -10.271 1.00 98.31 125 LEU A CA 1
ATOM 955 C C . LEU A 1 125 ? 2.924 -12.167 -9.880 1.00 98.31 125 LEU A C 1
ATOM 957 O O . LEU A 1 125 ? 2.937 -12.540 -8.707 1.00 98.31 125 LEU A O 1
ATOM 961 N N . ASP A 1 126 ? 3.700 -12.685 -10.834 1.00 98.25 126 ASP A N 1
ATOM 962 C CA . ASP A 1 126 ? 4.678 -13.746 -10.578 1.00 98.25 126 ASP A CA 1
ATOM 963 C C . ASP A 1 126 ? 5.689 -13.284 -9.519 1.00 98.25 126 ASP A C 1
ATOM 965 O O . ASP A 1 126 ? 5.902 -13.967 -8.519 1.00 98.25 126 ASP A O 1
ATOM 969 N N . LEU A 1 127 ? 6.212 -12.058 -9.660 1.00 98.56 127 LEU A N 1
ATOM 970 C CA . LEU A 1 127 ? 7.115 -11.449 -8.683 1.00 98.56 127 LEU A CA 1
ATOM 971 C C . LEU A 1 127 ? 6.495 -11.379 -7.283 1.00 98.56 127 LEU A C 1
ATOM 973 O O . LEU A 1 127 ? 7.177 -11.662 -6.296 1.00 98.56 127 LEU A O 1
ATOM 977 N N . ILE A 1 128 ? 5.224 -10.979 -7.173 1.00 98.62 128 ILE A N 1
ATOM 978 C CA . ILE A 1 128 ? 4.542 -10.922 -5.875 1.00 98.62 128 ILE A CA 1
ATOM 979 C C . ILE A 1 128 ? 4.409 -12.330 -5.293 1.00 98.62 128 ILE A C 1
ATOM 981 O O . ILE A 1 128 ? 4.795 -12.531 -4.143 1.00 98.62 128 ILE A O 1
ATOM 985 N N . ALA A 1 129 ? 3.910 -13.294 -6.070 1.00 98.44 129 ALA A N 1
ATOM 986 C CA . ALA A 1 129 ? 3.688 -14.664 -5.613 1.00 98.44 129 ALA A CA 1
ATOM 987 C C . ALA A 1 129 ? 4.989 -15.340 -5.146 1.00 98.44 129 ALA A C 1
ATOM 989 O O . ALA A 1 129 ? 5.031 -15.912 -4.056 1.00 98.44 129 ALA A O 1
ATOM 990 N N . GLU A 1 130 ? 6.069 -15.205 -5.918 1.00 98.44 130 GLU A N 1
ATOM 991 C CA . GLU A 1 130 ? 7.396 -15.713 -5.556 1.00 98.44 130 G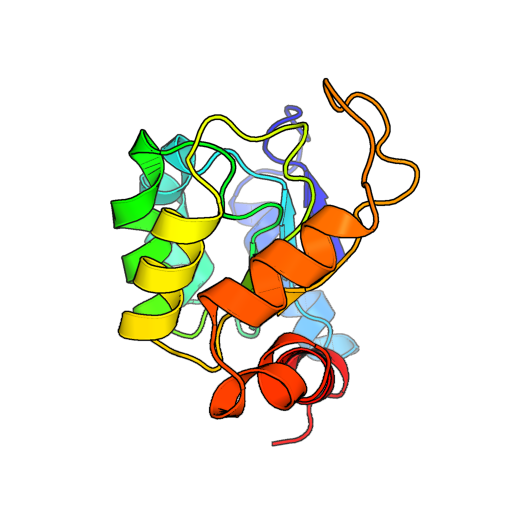LU A CA 1
ATOM 992 C C . GLU A 1 130 ? 7.953 -15.034 -4.298 1.00 98.44 130 GLU A C 1
ATOM 994 O O . GLU A 1 130 ? 8.583 -15.686 -3.466 1.00 98.44 130 GLU A O 1
ATOM 999 N N . THR A 1 131 ? 7.717 -13.728 -4.136 1.00 98.56 131 THR A N 1
ATOM 1000 C CA . THR A 1 131 ? 8.252 -12.959 -3.006 1.00 98.56 131 THR A CA 1
ATOM 1001 C C . THR A 1 131 ? 7.570 -13.306 -1.688 1.00 98.56 131 THR A C 1
ATOM 1003 O O . THR A 1 131 ? 8.249 -13.414 -0.666 1.00 98.56 131 THR A O 1
ATOM 1006 N N . VAL A 1 132 ? 6.240 -13.426 -1.692 1.00 98.12 132 VAL A N 1
ATOM 1007 C CA . VAL A 1 132 ? 5.467 -13.675 -0.465 1.00 98.12 132 VAL A CA 1
ATOM 1008 C C . VAL A 1 132 ? 5.463 -15.150 -0.078 1.00 98.12 132 VAL A C 1
ATOM 1010 O O . VAL A 1 132 ? 5.255 -15.458 1.088 1.00 98.12 132 VAL A O 1
ATOM 1013 N N . GLY A 1 133 ? 5.738 -16.050 -1.025 1.00 97.56 133 GLY A N 1
ATOM 1014 C CA . GLY A 1 133 ? 5.732 -17.490 -0.802 1.00 97.56 133 GLY A CA 1
ATOM 1015 C C . GLY A 1 133 ? 4.324 -18.087 -0.842 1.00 97.56 133 GLY A C 1
ATOM 1016 O O . GLY A 1 133 ? 3.335 -17.430 -0.520 1.00 97.56 133 GLY A O 1
ATOM 1017 N N . GLU A 1 134 ? 4.246 -19.360 -1.238 1.00 96.62 134 GLU A N 1
ATOM 1018 C CA . GLU A 1 134 ? 2.996 -20.090 -1.509 1.00 96.62 134 GLU A CA 1
ATOM 1019 C C . GLU A 1 134 ? 1.983 -20.005 -0.355 1.00 96.62 134 GLU A C 1
ATOM 1021 O O . GLU A 1 134 ? 0.795 -19.803 -0.589 1.00 96.62 134 GLU A O 1
ATOM 1026 N N . GLU A 1 135 ? 2.456 -20.060 0.893 1.00 97.25 135 GLU A N 1
ATOM 1027 C CA . GLU A 1 135 ? 1.613 -19.993 2.095 1.00 97.25 135 GLU A CA 1
ATOM 1028 C C . GLU A 1 135 ? 0.879 -18.652 2.283 1.00 97.25 135 GLU A C 1
ATOM 1030 O O . GLU A 1 135 ? -0.117 -18.580 3.006 1.00 97.25 135 GLU A O 1
ATOM 1035 N N . HIS A 1 136 ? 1.357 -17.581 1.645 1.00 98.19 136 HIS A N 1
ATOM 1036 C CA . HIS A 1 136 ? 0.812 -16.232 1.782 1.00 98.19 136 HIS A CA 1
ATOM 1037 C C . HIS A 1 136 ? 0.107 -15.725 0.521 1.00 98.19 136 HIS A C 1
ATOM 1039 O O . HIS A 1 136 ? -0.548 -14.682 0.590 1.00 98.19 136 HIS A O 1
ATOM 1045 N N . VAL A 1 137 ? 0.188 -16.449 -0.604 1.00 98.19 137 VAL A N 1
ATOM 1046 C CA . VAL A 1 137 ? -0.386 -16.021 -1.892 1.00 98.19 137 VAL A CA 1
ATOM 1047 C C . VAL A 1 137 ? -1.875 -15.722 -1.758 1.00 98.19 137 VAL A C 1
ATOM 1049 O O . VAL A 1 137 ? -2.278 -14.601 -2.048 1.00 98.19 137 VAL A O 1
ATOM 1052 N N . ASP A 1 138 ? -2.682 -16.652 -1.241 1.00 98.38 138 ASP A N 1
ATOM 1053 C CA . ASP A 1 138 ? -4.136 -16.454 -1.114 1.00 98.38 138 ASP A CA 1
ATOM 1054 C C . ASP A 1 138 ? -4.490 -15.242 -0.237 1.00 98.38 138 ASP A C 1
ATOM 1056 O O . ASP A 1 138 ? -5.436 -14.499 -0.518 1.00 98.38 138 ASP A O 1
ATOM 1060 N N . ASN A 1 139 ? -3.698 -14.992 0.809 1.00 98.50 139 ASN A N 1
ATOM 1061 C CA . ASN A 1 139 ? -3.915 -13.853 1.694 1.00 98.50 139 ASN A CA 1
ATOM 1062 C C . ASN A 1 139 ? -3.598 -12.530 0.999 1.00 98.50 139 ASN A C 1
ATOM 1064 O O . ASN A 1 139 ? -4.416 -11.612 1.018 1.00 98.50 139 ASN A O 1
ATOM 1068 N N . VAL A 1 140 ? -2.444 -12.446 0.341 1.00 98.62 140 VAL A N 1
ATOM 1069 C CA . VAL A 1 140 ? -1.981 -11.226 -0.327 1.00 98.62 140 VAL A CA 1
ATOM 1070 C C . VAL A 1 140 ? -2.798 -10.931 -1.592 1.00 98.62 140 VAL A C 1
ATOM 1072 O O . VAL A 1 140 ? -3.094 -9.766 -1.876 1.00 98.62 140 VAL A O 1
ATOM 1075 N N . PHE A 1 141 ? -3.214 -11.970 -2.323 1.00 98.62 141 PHE A N 1
ATOM 1076 C CA . PHE A 1 141 ? -4.017 -11.853 -3.543 1.00 98.62 141 PHE A CA 1
ATOM 1077 C C . PHE A 1 141 ? -5.503 -11.606 -3.267 1.00 98.62 141 PHE A C 1
ATOM 1079 O O . PHE A 1 141 ? -6.181 -11.028 -4.118 1.00 98.62 141 PHE A O 1
ATOM 1086 N N . TRP A 1 142 ? -6.016 -12.020 -2.103 1.00 98.12 142 TRP A N 1
ATOM 1087 C CA . TRP A 1 142 ? -7.442 -11.913 -1.804 1.00 98.12 142 TRP A CA 1
ATOM 1088 C C . TRP A 1 142 ? -7.761 -11.618 -0.336 1.00 98.12 142 TRP A C 1
ATOM 1090 O O . TRP A 1 142 ? -8.315 -10.553 -0.063 1.00 98.12 142 TRP A O 1
ATOM 1100 N N . ASN A 1 143 ? -7.452 -12.520 0.607 1.00 98.25 143 ASN A N 1
ATOM 1101 C CA . ASN A 1 143 ? -8.078 -12.478 1.943 1.00 98.25 143 ASN A CA 1
ATOM 1102 C C . ASN A 1 143 ? -7.798 -11.175 2.708 1.00 98.25 143 ASN A C 1
ATOM 1104 O O . ASN A 1 143 ? -8.706 -10.636 3.336 1.00 98.25 143 ASN A O 1
ATOM 1108 N N . ASN A 1 144 ? -6.582 -10.626 2.612 1.00 98.25 144 ASN A N 1
ATOM 1109 C CA . ASN A 1 144 ? -6.223 -9.366 3.266 1.00 98.25 144 ASN A CA 1
ATOM 1110 C C . ASN A 1 144 ? -7.071 -8.202 2.733 1.00 98.25 144 ASN A C 1
ATOM 1112 O O . ASN A 1 144 ? -7.569 -7.380 3.502 1.00 98.25 144 ASN A O 1
ATOM 1116 N N . ALA A 1 145 ? -7.269 -8.149 1.412 1.00 97.81 145 ALA A N 1
ATOM 1117 C CA . ALA A 1 145 ? -8.119 -7.145 0.785 1.00 97.81 145 ALA A CA 1
ATOM 1118 C C . ALA A 1 145 ? -9.598 -7.383 1.101 1.00 97.81 145 ALA A C 1
ATOM 1120 O O . ALA A 1 145 ? -10.311 -6.427 1.382 1.00 97.81 145 ALA A O 1
ATOM 1121 N N . ALA A 1 146 ? -10.064 -8.632 1.105 1.00 97.25 146 ALA A N 1
ATOM 1122 C CA . ALA A 1 146 ? -11.443 -8.949 1.454 1.00 97.25 146 ALA A CA 1
ATOM 1123 C C . ALA A 1 146 ? -11.764 -8.489 2.885 1.00 97.25 146 ALA A C 1
ATOM 1125 O O . ALA A 1 146 ? -12.692 -7.704 3.071 1.00 97.25 146 ALA A O 1
ATOM 1126 N N . ALA A 1 147 ? -10.929 -8.855 3.862 1.00 96.19 147 ALA A N 1
ATOM 1127 C CA . ALA A 1 147 ? -11.078 -8.428 5.251 1.00 96.19 147 ALA A CA 1
ATOM 1128 C C . ALA A 1 147 ? -11.081 -6.895 5.389 1.00 96.19 147 ALA A C 1
ATOM 1130 O O . ALA A 1 147 ? -11.927 -6.327 6.079 1.00 96.19 147 ALA A O 1
ATOM 1131 N N . PHE A 1 148 ? -10.174 -6.208 4.685 1.00 96.31 148 PHE A N 1
ATOM 1132 C CA . PHE A 1 148 ? -10.051 -4.753 4.764 1.00 96.31 148 PHE A CA 1
ATOM 1133 C C . PHE A 1 148 ? -11.195 -3.989 4.078 1.00 96.31 148 PHE A C 1
ATOM 1135 O O . PHE A 1 148 ? -11.640 -2.970 4.595 1.00 96.31 148 PHE A O 1
ATOM 1142 N N . TYR A 1 149 ? -11.673 -4.447 2.917 1.00 94.56 149 TYR A N 1
ATOM 1143 C CA . TYR A 1 149 ? -12.704 -3.740 2.142 1.00 94.56 149 TYR A CA 1
ATOM 1144 C C . TYR A 1 149 ? -14.134 -4.116 2.542 1.00 94.56 149 TYR A C 1
ATOM 1146 O O . TYR A 1 149 ? -15.044 -3.310 2.345 1.00 94.56 149 TYR A O 1
ATOM 1154 N N . LEU A 1 150 ? -14.353 -5.331 3.050 1.00 91.31 150 LEU A N 1
ATOM 1155 C CA . LEU A 1 150 ? -15.681 -5.822 3.430 1.00 91.31 150 LEU A CA 1
ATOM 1156 C C . LEU A 1 150 ? -15.997 -5.609 4.916 1.00 91.31 150 LEU A C 1
ATOM 1158 O O . LEU A 1 150 ? -17.128 -5.858 5.325 1.00 91.31 150 LEU A O 1
ATOM 1162 N N . ASN A 1 151 ? -15.036 -5.112 5.706 1.00 73.62 151 ASN A N 1
ATOM 1163 C CA . ASN A 1 151 ? -15.144 -4.975 7.163 1.00 73.62 151 ASN A CA 1
ATOM 1164 C C . ASN A 1 151 ? -15.535 -6.291 7.860 1.00 73.62 151 ASN A C 1
ATOM 1166 O O . ASN A 1 151 ? -16.271 -6.286 8.848 1.00 73.62 151 ASN A O 1
ATOM 1170 N N . GLU A 1 152 ? -15.059 -7.421 7.340 1.00 61.38 152 GLU A N 1
ATOM 1171 C CA . GLU A 1 152 ? -15.233 -8.726 7.974 1.00 61.38 152 GLU A CA 1
ATOM 1172 C C . GLU A 1 152 ? -14.198 -8.845 9.108 1.00 61.38 152 GLU A C 1
ATOM 1174 O O . GLU A 1 152 ? -13.037 -9.175 8.866 1.00 61.38 152 GLU A O 1
ATOM 1179 N N . GLN A 1 153 ? -14.611 -8.491 10.333 1.00 50.97 153 GLN A N 1
ATOM 1180 C CA . GLN A 1 153 ? -13.912 -8.818 11.587 1.00 50.97 153 GLN A CA 1
ATOM 1181 C C . GLN A 1 153 ? -14.584 -10.002 12.278 1.00 50.97 153 GLN A C 1
ATOM 1183 O O . GLN A 1 153 ? -15.835 -9.993 12.373 1.00 50.97 153 GLN A O 1
#

Organism: NCBI:txid2506452

Sequence (153 aa):
MRFNLKRGGSAGLDDLESLARRVHDLAGWHTELYVDARELDELESTLISLPAVSIDHLGMHRDGLPALLRLVENGIKVKATGFGRVELDPAETMKAIMAVDPTALMIGTDLPSTRAKRPFEDADLDLIAETVGEEHVDNVFWNNAAAFYLNEQ

pLDDT: mean 93.15, std 10.18, range [46.59, 98.81]

Secondary structure (DSSP, 8-state):
-EEETTTT-S--HHHHHHHHHHHHHHH-PPEEEE--GGGHHHHHHHHHTSSSEEESGGGSBGGGHHHHHHHHHTT-EEEE--GGG-BS-HHHHHHHHHHH-TTSEEE---TT-TT-SS---THHHHHHHHHH-HHHHHIIIIIHHHHHHHT--

Foldseek 3Di:
DEDEVVVPPPQDLVNLLVVQQVCCVVPVDHYEYPAQLVCLVVCVVSLLPGPAYEYECLNQEPVNLVSVLVSLLSVYAYELELPLRGHDDSLVSLLSSCVNPLLRAAYDQCPPSPPGNDHGDVVSLVSNDVSNDPVSSCNRHPVSCCCRGVVPD

Radius of gyration: 14.68 Å; chains: 1; bounding box: 35×41×32 Å

InterPro domains:
  IPR006680 Amidohydrolase-related [PF04909] (2-149)
  IPR032466 Metal-dependent hydrolase [SSF51556] (2-149)
  IPR052358 Aromatic Compound Degradation Hydrolases [PTHR35563] (2-149)